Protein AF-A0A4Q2QQT4-F1 (afdb_monomer)

Structure (mmCIF, N/CA/C/O backbone):
data_AF-A0A4Q2QQT4-F1
#
_entry.id   AF-A0A4Q2QQT4-F1
#
loop_
_atom_site.group_PDB
_atom_site.id
_atom_site.type_symbol
_atom_site.label_atom_id
_atom_site.label_alt_id
_atom_site.labe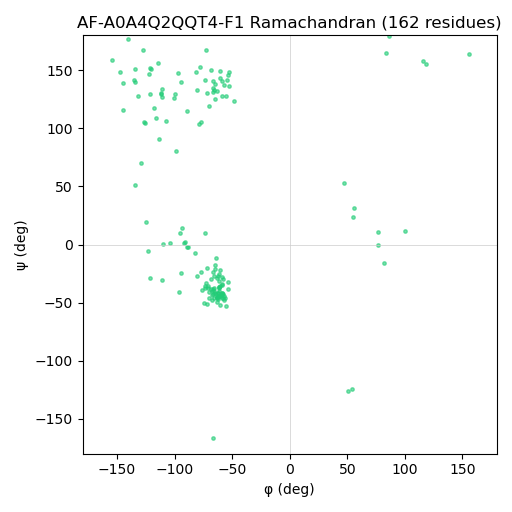l_comp_id
_atom_site.label_asym_id
_atom_site.label_entity_id
_atom_site.label_seq_id
_atom_site.pdbx_PDB_ins_code
_atom_site.Cartn_x
_atom_site.Cartn_y
_atom_site.Cartn_z
_atom_site.occupancy
_atom_site.B_iso_or_equiv
_atom_site.auth_seq_id
_atom_site.auth_comp_id
_atom_site.auth_asym_id
_atom_site.auth_atom_id
_atom_site.pdbx_PDB_model_num
ATOM 1 N N . ILE A 1 1 ? -16.434 -19.707 -9.036 1.00 50.41 1 ILE A N 1
ATOM 2 C CA . ILE A 1 1 ? -15.338 -19.939 -8.072 1.00 50.41 1 ILE A CA 1
ATOM 3 C C . ILE A 1 1 ? -16.044 -20.153 -6.753 1.00 50.41 1 ILE A C 1
ATOM 5 O O . ILE A 1 1 ? -16.691 -19.216 -6.305 1.00 50.41 1 ILE A O 1
ATOM 9 N N . ASP A 1 2 ? -16.006 -21.374 -6.229 1.00 56.66 2 ASP A N 1
ATOM 10 C CA . ASP A 1 2 ? -16.627 -21.716 -4.949 1.00 56.66 2 ASP A CA 1
ATOM 11 C C . ASP A 1 2 ? -15.542 -21.726 -3.865 1.00 56.66 2 ASP A C 1
ATOM 13 O O . ASP A 1 2 ? -14.492 -22.341 -4.056 1.00 56.66 2 ASP A O 1
ATOM 17 N N . GLY A 1 3 ? -15.782 -21.024 -2.753 1.00 82.56 3 GLY A N 1
ATOM 18 C CA . GLY A 1 3 ? -14.878 -20.948 -1.599 1.00 82.56 3 GLY A CA 1
ATOM 19 C C . GLY A 1 3 ? -14.306 -19.553 -1.309 1.00 82.56 3 GLY A C 1
ATOM 20 O O . GLY A 1 3 ? -14.237 -18.684 -2.177 1.00 82.56 3 GLY A O 1
ATOM 21 N N . GLU A 1 4 ? -13.888 -19.355 -0.058 1.00 91.19 4 GLU A N 1
ATOM 22 C CA . GLU A 1 4 ? -13.178 -18.158 0.410 1.00 91.19 4 GLU A CA 1
ATOM 23 C C . GLU A 1 4 ? -11.680 -18.246 0.072 1.00 91.19 4 GLU A C 1
ATOM 25 O O . GLU A 1 4 ? -11.089 -19.329 0.080 1.00 91.19 4 GLU A O 1
ATOM 30 N N . TYR A 1 5 ? -11.037 -17.104 -0.178 1.00 94.81 5 TYR A N 1
ATOM 31 C CA . TYR A 1 5 ? -9.598 -17.017 -0.456 1.00 94.81 5 TYR A CA 1
ATOM 32 C C . TYR A 1 5 ? -8.959 -15.874 0.353 1.00 94.81 5 TYR A C 1
ATOM 34 O O . TYR A 1 5 ? -9.639 -14.891 0.659 1.00 94.81 5 TYR A O 1
ATOM 42 N N . PRO A 1 6 ? -7.665 -15.968 0.723 1.00 96.44 6 PRO A N 1
ATOM 43 C CA . PRO A 1 6 ? -6.995 -14.896 1.451 1.00 96.44 6 PRO A CA 1
ATOM 44 C C . PRO A 1 6 ? -6.876 -13.643 0.579 1.00 96.44 6 PRO A C 1
ATOM 46 O O . PRO A 1 6 ? -6.468 -13.703 -0.580 1.00 96.44 6 PRO A O 1
ATOM 49 N N . GLN A 1 7 ? -7.220 -12.494 1.154 1.00 97.38 7 GLN A N 1
ATOM 50 C CA . GLN A 1 7 ? -7.153 -11.198 0.487 1.00 97.38 7 GLN A CA 1
ATOM 51 C C . GLN A 1 7 ? -6.046 -10.350 1.119 1.00 97.38 7 GLN A C 1
ATOM 53 O O . GLN A 1 7 ? -5.949 -10.271 2.345 1.00 97.38 7 GLN A O 1
ATOM 58 N N . TYR A 1 8 ? -5.218 -9.731 0.277 1.00 98.25 8 TYR A N 1
ATOM 59 C CA . TYR A 1 8 ? -4.134 -8.837 0.691 1.00 98.25 8 TYR A CA 1
ATOM 60 C C . TYR A 1 8 ? -4.649 -7.710 1.602 1.00 98.25 8 TYR A C 1
ATOM 62 O O . TYR A 1 8 ? -5.747 -7.200 1.370 1.00 98.25 8 TYR A O 1
ATOM 70 N N . GLY A 1 9 ? -3.872 -7.337 2.627 1.00 98.00 9 GLY A N 1
ATOM 71 C CA . GLY A 1 9 ? -4.266 -6.329 3.626 1.00 98.00 9 GLY A CA 1
ATOM 72 C C . GLY A 1 9 ? -4.773 -6.884 4.960 1.00 98.00 9 GLY A C 1
ATOM 73 O O . GLY A 1 9 ? -5.357 -6.146 5.749 1.00 98.00 9 GLY A O 1
ATOM 74 N N . ASN A 1 10 ? -4.599 -8.184 5.211 1.00 98.19 10 ASN A N 1
ATOM 75 C CA . ASN A 1 10 ? -5.100 -8.869 6.410 1.00 98.19 10 ASN A CA 1
ATOM 76 C C . ASN A 1 10 ? -4.005 -9.606 7.193 1.00 98.19 10 ASN A C 1
ATOM 78 O O . ASN A 1 10 ? -4.319 -10.521 7.963 1.00 98.19 10 ASN A O 1
ATOM 82 N N . ASN A 1 11 ? -2.743 -9.235 6.972 1.00 98.44 11 ASN A N 1
ATOM 83 C CA . ASN A 1 11 ? -1.557 -9.910 7.487 1.00 98.44 11 ASN A CA 1
ATOM 84 C C . ASN A 1 11 ? -1.631 -11.436 7.287 1.00 98.44 11 ASN A C 1
ATOM 86 O O . ASN A 1 11 ? -1.557 -12.213 8.239 1.00 98.44 11 ASN A O 1
ATOM 90 N N . ASP A 1 12 ? -1.877 -11.860 6.046 1.00 98.38 12 ASP A N 1
ATOM 91 C CA . ASP A 1 12 ? -1.948 -13.272 5.670 1.00 98.38 12 ASP A CA 1
ATOM 92 C C . ASP A 1 12 ? -0.826 -13.577 4.684 1.00 98.38 12 ASP A C 1
ATOM 94 O O . ASP A 1 12 ? -0.849 -13.154 3.528 1.00 98.38 12 ASP A O 1
ATOM 98 N N . GLU A 1 13 ? 0.166 -14.328 5.156 1.00 98.25 13 GLU A N 1
ATOM 99 C CA . GLU A 1 13 ? 1.399 -14.568 4.411 1.00 98.25 13 GLU A CA 1
ATOM 100 C C . GLU A 1 13 ? 1.164 -15.230 3.051 1.00 98.25 13 GLU A C 1
ATOM 102 O O . GLU A 1 13 ? 1.909 -14.989 2.105 1.00 98.25 13 GLU A O 1
ATOM 107 N N . ARG A 1 14 ? 0.084 -16.007 2.903 1.00 98.19 14 ARG A N 1
ATOM 108 C CA . ARG A 1 14 ? -0.234 -16.711 1.651 1.00 98.19 14 ARG A CA 1
ATOM 109 C C . ARG A 1 14 ? -0.509 -15.761 0.489 1.00 98.19 14 ARG A C 1
ATOM 111 O O . ARG A 1 14 ? -0.310 -16.146 -0.656 1.00 98.19 14 ARG A O 1
ATOM 118 N N . VAL A 1 15 ? -1.002 -14.556 0.773 1.00 98.44 15 VAL A N 1
ATOM 119 C CA . VAL A 1 15 ? -1.315 -13.539 -0.242 1.00 98.44 15 VAL A CA 1
ATOM 120 C C . VAL A 1 15 ? -0.358 -12.351 -0.175 1.00 98.44 15 VAL A C 1
ATOM 122 O O . VAL A 1 15 ? -0.038 -11.783 -1.218 1.00 98.44 15 VAL A O 1
ATOM 125 N N . ASP A 1 16 ? 0.164 -12.018 1.008 1.00 98.62 16 ASP A N 1
ATOM 126 C CA . ASP A 1 16 ? 1.166 -10.959 1.159 1.00 98.62 16 ASP A CA 1
ATOM 127 C C . ASP A 1 16 ? 2.472 -11.328 0.431 1.00 98.62 16 ASP A C 1
ATOM 129 O O . ASP A 1 16 ? 3.007 -10.511 -0.317 1.00 98.62 16 ASP A O 1
ATOM 133 N N . SER A 1 17 ? 2.928 -12.583 0.535 1.00 98.56 17 SER A N 1
ATOM 134 C CA . SER A 1 17 ? 4.119 -13.061 -0.189 1.00 98.56 17 SER A CA 1
ATOM 135 C C . SER A 1 17 ? 3.969 -12.989 -1.711 1.00 98.56 17 SER A C 1
ATOM 137 O O . SER A 1 17 ? 4.945 -12.729 -2.413 1.00 98.56 17 SER A O 1
ATOM 139 N N . ILE A 1 18 ? 2.749 -13.154 -2.236 1.00 98.69 18 ILE A N 1
ATOM 140 C CA . ILE A 1 18 ? 2.464 -12.989 -3.669 1.00 98.69 18 ILE A CA 1
ATOM 141 C C . ILE A 1 18 ? 2.644 -11.524 -4.069 1.00 98.69 18 ILE A C 1
ATOM 143 O O . ILE A 1 18 ? 3.240 -11.243 -5.108 1.00 98.69 18 ILE A O 1
ATOM 147 N N . ALA A 1 19 ? 2.160 -10.583 -3.252 1.00 98.62 19 ALA A N 1
ATOM 148 C CA . ALA A 1 19 ? 2.366 -9.161 -3.507 1.00 98.62 19 ALA A CA 1
ATOM 149 C C . ALA A 1 19 ? 3.866 -8.814 -3.505 1.00 98.62 19 ALA A C 1
ATOM 151 O O . ALA A 1 19 ? 4.337 -8.162 -4.438 1.00 98.62 19 ALA A O 1
ATOM 152 N N . CYS A 1 20 ? 4.632 -9.323 -2.534 1.00 98.75 20 CYS A N 1
ATOM 153 C CA . CYS A 1 20 ? 6.082 -9.123 -2.469 1.00 98.75 20 CYS A CA 1
ATOM 154 C C . CYS A 1 20 ? 6.825 -9.738 -3.670 1.00 98.75 20 CYS A C 1
ATOM 156 O O . CYS A 1 20 ? 7.655 -9.053 -4.275 1.00 98.75 20 CYS A O 1
ATOM 158 N N . ASP A 1 21 ? 6.490 -10.974 -4.075 1.00 98.81 21 ASP A N 1
ATOM 159 C CA . ASP A 1 21 ? 7.072 -11.616 -5.268 1.00 98.81 21 ASP A CA 1
ATOM 160 C C . ASP A 1 21 ? 6.813 -10.779 -6.521 1.00 98.81 21 ASP A C 1
ATOM 162 O O . ASP A 1 21 ? 7.729 -10.581 -7.314 1.00 98.81 21 ASP A O 1
ATOM 166 N N . LEU A 1 22 ? 5.605 -10.236 -6.700 1.00 98.81 22 LEU A N 1
ATOM 167 C CA . LEU A 1 22 ? 5.291 -9.408 -7.867 1.00 98.81 22 LEU A CA 1
ATOM 168 C C . LEU A 1 22 ? 6.141 -8.132 -7.921 1.00 98.81 22 LEU A C 1
ATOM 170 O O . LEU A 1 22 ? 6.639 -7.786 -8.999 1.00 98.81 22 LEU A O 1
ATOM 174 N N . VAL A 1 23 ? 6.345 -7.465 -6.779 1.00 98.75 23 VAL A N 1
ATOM 175 C CA . VAL A 1 23 ? 7.206 -6.275 -6.682 1.00 98.75 23 VAL A CA 1
ATOM 176 C C . VAL A 1 23 ? 8.642 -6.622 -7.074 1.00 98.75 23 VAL A C 1
ATOM 178 O O . VAL A 1 23 ? 9.211 -5.982 -7.960 1.00 98.75 23 VAL A O 1
ATOM 181 N N . GLU A 1 24 ? 9.207 -7.664 -6.468 1.00 98.75 24 GLU A N 1
ATOM 182 C CA . GLU A 1 24 ? 10.577 -8.109 -6.728 1.00 98.75 24 GLU A CA 1
ATOM 183 C C . GLU A 1 24 ? 10.771 -8.585 -8.176 1.00 98.75 24 GLU A C 1
ATOM 185 O O . GLU A 1 24 ? 11.741 -8.222 -8.855 1.00 98.75 24 GLU A O 1
ATOM 190 N N . ARG A 1 25 ? 9.834 -9.393 -8.676 1.00 98.81 25 ARG A N 1
ATOM 191 C CA . ARG A 1 25 ? 9.896 -10.009 -10.003 1.00 98.81 25 ARG A CA 1
ATOM 192 C C . ARG A 1 25 ? 9.827 -8.964 -11.111 1.00 98.81 25 ARG A C 1
ATOM 194 O O . ARG A 1 25 ? 10.521 -9.130 -12.118 1.00 98.81 25 ARG A O 1
ATOM 201 N N . PHE A 1 26 ? 9.026 -7.907 -10.957 1.00 98.75 26 PHE A N 1
ATOM 202 C CA . PHE A 1 26 ? 8.979 -6.819 -11.939 1.00 98.75 26 PHE A CA 1
ATOM 203 C C . PHE A 1 26 ? 10.272 -5.995 -11.925 1.00 98.75 26 PHE A C 1
ATOM 205 O O . PHE A 1 26 ? 10.878 -5.808 -12.985 1.00 98.75 26 PHE A O 1
ATOM 212 N N . MET A 1 27 ? 10.773 -5.626 -10.741 1.00 98.62 27 MET A N 1
ATOM 213 C CA . MET A 1 27 ? 12.018 -4.864 -10.603 1.00 98.62 27 MET A CA 1
ATOM 214 C C . MET A 1 27 ? 13.208 -5.616 -11.218 1.00 98.62 27 MET A C 1
ATOM 216 O O . MET A 1 27 ? 13.991 -5.050 -11.984 1.00 98.62 27 MET A O 1
ATOM 220 N N . LYS A 1 28 ? 13.317 -6.929 -10.968 1.00 98.62 28 LYS A N 1
ATOM 221 C CA . LYS A 1 28 ? 14.360 -7.781 -11.571 1.00 98.62 28 LYS A CA 1
ATOM 222 C C . LYS A 1 28 ? 14.315 -7.791 -13.101 1.00 98.62 28 LYS A C 1
ATOM 224 O O . LYS A 1 28 ? 15.368 -7.862 -13.731 1.00 98.62 28 LYS A O 1
ATOM 229 N N . LYS A 1 29 ? 13.125 -7.703 -13.705 1.00 98.62 29 LYS A N 1
ATOM 230 C CA . LYS A 1 29 ? 12.966 -7.659 -15.168 1.00 98.62 29 LYS A CA 1
ATOM 231 C C . LYS A 1 29 ? 13.417 -6.324 -15.741 1.00 98.62 29 LYS A C 1
ATOM 233 O O . LYS A 1 29 ? 14.231 -6.319 -16.658 1.00 98.62 29 LYS A O 1
ATOM 238 N N . ILE A 1 30 ? 12.927 -5.208 -15.201 1.00 98.12 30 ILE A N 1
ATOM 239 C CA . ILE A 1 30 ? 13.257 -3.881 -15.746 1.00 98.12 30 ILE A CA 1
ATOM 240 C C . ILE A 1 30 ? 14.729 -3.515 -15.514 1.00 98.12 30 ILE A C 1
ATOM 242 O O . ILE A 1 30 ? 15.327 -2.853 -16.356 1.00 98.12 30 ILE A O 1
ATOM 246 N N . LYS A 1 31 ? 15.347 -4.018 -14.434 1.00 97.81 31 LYS A N 1
ATOM 247 C CA . LYS A 1 31 ? 16.779 -3.833 -14.146 1.00 97.81 31 LYS A CA 1
ATOM 248 C C . LYS A 1 31 ? 17.702 -4.442 -15.211 1.00 97.81 31 LYS A C 1
ATOM 250 O O . LYS A 1 31 ? 18.825 -3.977 -15.367 1.00 97.81 31 LYS A O 1
ATOM 255 N N . ALA A 1 32 ? 17.257 -5.478 -15.923 1.00 97.81 32 ALA A N 1
ATOM 256 C CA . ALA A 1 32 ? 18.061 -6.162 -16.938 1.00 97.81 32 ALA A CA 1
ATOM 257 C C . ALA A 1 32 ? 18.068 -5.451 -18.305 1.00 97.81 32 ALA A C 1
ATOM 259 O O . ALA A 1 32 ? 18.785 -5.876 -19.210 1.00 97.81 32 ALA A O 1
ATOM 260 N N . LEU A 1 33 ? 17.256 -4.405 -18.480 1.00 98.25 33 LEU A N 1
ATOM 261 C CA . LEU A 1 33 ? 17.077 -3.733 -19.762 1.00 98.25 33 LEU A CA 1
ATOM 262 C C . LEU A 1 33 ? 18.007 -2.515 -19.883 1.00 98.25 33 LEU A C 1
ATOM 264 O O . LEU A 1 33 ? 18.150 -1.763 -18.917 1.00 98.25 33 LEU A O 1
ATOM 268 N N . PRO A 1 34 ? 18.612 -2.272 -21.061 1.00 97.88 34 PRO A N 1
ATOM 269 C CA . PRO A 1 34 ? 19.354 -1.043 -21.300 1.00 97.88 34 PRO A CA 1
ATOM 270 C C . PRO A 1 34 ? 18.403 0.156 -21.304 1.00 97.88 34 PRO A C 1
ATOM 272 O O . P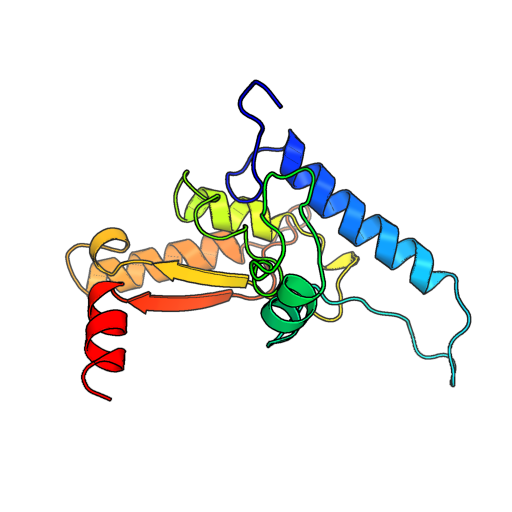RO A 1 34 ? 17.304 0.102 -21.859 1.00 97.88 34 PRO A O 1
ATOM 275 N N . THR A 1 35 ? 18.849 1.262 -20.720 1.00 98.50 35 THR A N 1
ATOM 276 C CA . THR A 1 35 ? 18.074 2.498 -20.608 1.00 98.50 35 THR A CA 1
ATOM 277 C C . THR A 1 35 ? 18.790 3.671 -21.263 1.00 98.50 35 THR A C 1
ATOM 279 O O . THR A 1 35 ? 20.019 3.746 -21.337 1.00 98.50 35 THR A O 1
ATOM 282 N N . TYR A 1 36 ? 18.002 4.634 -21.738 1.00 98.38 36 TYR A N 1
ATOM 283 C CA . TYR A 1 36 ? 18.533 5.893 -22.247 1.00 98.38 36 TYR A CA 1
ATOM 284 C C . TYR A 1 36 ? 19.373 6.606 -21.174 1.00 98.38 36 TYR A C 1
ATOM 286 O O . TYR A 1 36 ? 18.984 6.658 -20.007 1.00 98.38 36 TYR A O 1
ATOM 294 N N . ARG A 1 37 ? 20.527 7.162 -21.576 1.00 98.00 37 ARG A N 1
ATOM 295 C CA . ARG A 1 37 ? 21.492 7.849 -20.690 1.00 98.00 37 ARG A CA 1
ATOM 296 C C . ARG A 1 37 ? 21.970 7.019 -19.491 1.00 98.00 37 ARG A C 1
ATOM 298 O O . ARG A 1 37 ? 22.414 7.598 -18.505 1.00 98.00 37 ARG A O 1
ATOM 305 N N . ASN A 1 38 ? 21.911 5.689 -19.568 1.00 96.81 38 ASN A N 1
ATOM 306 C CA . ASN A 1 38 ? 22.255 4.804 -18.451 1.00 96.81 38 ASN A CA 1
ATOM 307 C C . ASN A 1 38 ? 21.440 5.110 -17.178 1.00 96.81 38 ASN A C 1
ATOM 309 O O . ASN A 1 38 ? 21.945 4.956 -16.066 1.00 96.81 38 ASN A O 1
ATOM 313 N N . ALA A 1 39 ? 20.198 5.587 -17.324 1.00 98.38 39 ALA A N 1
ATOM 314 C CA . ALA A 1 39 ? 19.323 5.845 -16.188 1.00 98.38 39 ALA A CA 1
ATOM 315 C C . ALA A 1 39 ? 19.101 4.555 -15.383 1.00 98.38 39 ALA A C 1
ATOM 317 O O . ALA A 1 39 ? 18.717 3.530 -15.945 1.00 98.38 39 ALA A O 1
ATOM 318 N N . VAL A 1 40 ? 19.332 4.596 -14.071 1.00 98.25 40 VAL A N 1
ATOM 319 C CA . VAL A 1 40 ? 19.142 3.430 -13.198 1.00 98.25 40 VAL A CA 1
ATOM 320 C C . VAL A 1 40 ? 17.643 3.136 -13.084 1.00 98.25 40 VAL A C 1
ATOM 322 O O . VAL A 1 40 ? 16.912 4.003 -12.608 1.00 98.25 40 VAL A O 1
ATOM 325 N N . PRO A 1 41 ? 17.159 1.947 -13.493 1.00 98.38 41 PRO A N 1
ATOM 326 C CA . PRO A 1 41 ? 15.751 1.607 -13.346 1.00 98.38 41 PRO A CA 1
ATOM 327 C C . PRO A 1 41 ? 15.345 1.564 -11.872 1.00 98.38 41 PRO A C 1
ATOM 329 O O . PRO A 1 41 ? 15.997 0.906 -11.058 1.00 98.38 41 PRO A O 1
ATOM 332 N N . THR A 1 42 ? 14.233 2.214 -11.556 1.00 98.38 42 THR A N 1
ATOM 333 C CA . THR A 1 42 ? 13.534 2.135 -10.271 1.00 98.38 42 THR A CA 1
ATOM 334 C C . THR A 1 42 ? 12.065 1.791 -10.517 1.00 98.38 42 THR A C 1
ATOM 336 O O . THR A 1 42 ? 11.584 1.808 -11.652 1.00 98.38 42 THR A O 1
ATOM 339 N N . GLN A 1 43 ? 11.355 1.427 -9.454 1.00 98.56 43 GLN A N 1
ATOM 340 C CA . GLN A 1 43 ? 9.950 1.039 -9.495 1.00 98.56 43 GLN A CA 1
ATOM 341 C C . GLN A 1 43 ? 9.205 1.723 -8.356 1.00 98.56 43 GLN A C 1
ATOM 343 O O . GLN A 1 43 ? 9.743 1.825 -7.252 1.00 98.56 43 GLN A O 1
ATOM 348 N N . SER A 1 44 ? 7.972 2.152 -8.618 1.00 98.44 44 SER A N 1
ATOM 349 C CA . SER A 1 44 ? 7.031 2.638 -7.611 1.00 98.44 44 SER A CA 1
ATOM 350 C C . SER A 1 44 ? 5.747 1.817 -7.635 1.00 98.44 44 SER A C 1
ATOM 352 O O . SER A 1 44 ? 5.295 1.361 -8.687 1.00 98.44 44 SER A O 1
ATOM 354 N N . ILE A 1 45 ? 5.142 1.640 -6.461 1.00 98.50 45 ILE A N 1
ATOM 355 C CA . ILE A 1 45 ? 3.779 1.118 -6.318 1.00 98.50 45 ILE A CA 1
ATOM 356 C C . ILE A 1 45 ? 2.857 2.318 -6.112 1.00 98.50 45 ILE A C 1
ATOM 358 O O . ILE A 1 45 ? 2.516 2.705 -4.991 1.00 98.50 45 ILE A O 1
ATOM 362 N N . LEU A 1 46 ? 2.531 2.963 -7.231 1.00 97.62 46 LEU A N 1
ATOM 363 C CA . LEU A 1 46 ? 1.835 4.242 -7.290 1.00 97.62 46 LEU A CA 1
ATOM 364 C C . LEU A 1 46 ? 0.905 4.277 -8.506 1.00 97.62 46 LEU A C 1
ATOM 366 O O . LEU A 1 46 ? 1.273 3.842 -9.594 1.00 97.62 46 LEU A O 1
ATOM 370 N N . THR A 1 47 ? -0.301 4.822 -8.337 1.00 94.75 47 THR A N 1
ATOM 371 C CA . THR A 1 47 ? -1.295 4.893 -9.424 1.00 94.75 47 THR A CA 1
ATOM 372 C C . THR A 1 47 ? -1.755 6.307 -9.758 1.00 94.75 47 THR A C 1
ATOM 374 O O . THR A 1 47 ? -2.169 6.549 -10.892 1.00 94.75 47 THR A O 1
ATOM 377 N N . ILE A 1 48 ? -1.743 7.236 -8.793 1.00 94.00 48 ILE A N 1
ATOM 378 C CA . ILE A 1 48 ? -2.491 8.506 -8.880 1.00 94.00 48 ILE A CA 1
ATOM 379 C C . ILE A 1 48 ? -3.952 8.179 -9.261 1.00 94.00 48 ILE A C 1
ATOM 381 O O . ILE A 1 48 ? -4.548 7.311 -8.626 1.00 94.00 48 ILE A O 1
ATOM 385 N N . THR A 1 49 ? -4.507 8.772 -10.321 1.00 91.94 49 THR A N 1
ATOM 386 C CA . THR A 1 49 ? -5.860 8.501 -10.839 1.00 91.94 49 THR A CA 1
ATOM 387 C C . THR A 1 49 ? -5.900 7.351 -11.851 1.00 91.94 49 THR A C 1
ATOM 389 O O . THR A 1 49 ? -6.975 6.957 -12.316 1.00 91.94 49 THR A O 1
ATOM 392 N N . SER A 1 50 ? -4.747 6.756 -12.180 1.00 94.56 50 SER A N 1
ATOM 393 C CA . SER A 1 50 ? -4.667 5.635 -13.123 1.00 94.56 50 SER A CA 1
ATOM 394 C C . SER A 1 50 ? -5.385 4.389 -12.607 1.00 94.56 50 SER A C 1
ATOM 396 O O . SER A 1 50 ? -5.778 3.551 -13.410 1.00 94.56 50 SER A O 1
ATOM 398 N N . ASN A 1 51 ? -5.612 4.261 -11.295 1.00 94.12 51 ASN A N 1
ATOM 399 C CA . ASN A 1 51 ? -6.395 3.159 -10.730 1.00 94.12 51 ASN A CA 1
ATOM 400 C C . ASN A 1 51 ? -7.838 3.150 -11.269 1.00 94.12 51 ASN A C 1
ATOM 402 O O . ASN A 1 51 ? -8.394 2.082 -11.529 1.00 94.12 51 ASN A O 1
ATOM 406 N N . VAL A 1 52 ? -8.422 4.331 -11.496 1.00 95.62 52 VAL A N 1
ATOM 407 C CA . VAL A 1 52 ? -9.746 4.483 -12.112 1.00 95.62 52 VAL A CA 1
ATOM 408 C C . VAL A 1 52 ? -9.663 4.207 -13.610 1.00 95.62 52 VAL A C 1
ATOM 410 O O . VAL A 1 52 ? -10.416 3.378 -14.119 1.00 95.62 52 VAL A O 1
ATOM 413 N N . VAL A 1 53 ? -8.719 4.842 -14.313 1.00 96.56 53 VAL A N 1
ATOM 414 C CA . VAL A 1 53 ? -8.589 4.722 -15.778 1.00 96.56 53 VAL A CA 1
ATOM 415 C C . VAL A 1 53 ? -8.292 3.281 -16.204 1.00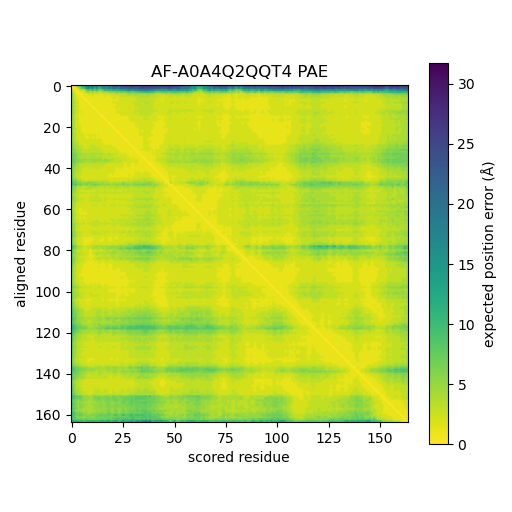 96.56 53 VAL A C 1
ATOM 417 O O . VAL A 1 53 ? -8.925 2.764 -17.126 1.00 96.56 53 VAL A O 1
ATOM 420 N N . TYR A 1 54 ? -7.362 2.599 -15.531 1.00 97.56 54 TYR A N 1
ATOM 421 C CA . TYR A 1 54 ? -7.074 1.195 -15.812 1.00 97.56 54 TYR A CA 1
ATOM 422 C C . TYR A 1 54 ? -8.200 0.273 -15.354 1.00 97.56 54 TYR A C 1
ATOM 424 O O . TYR A 1 54 ? -8.528 -0.664 -16.081 1.00 97.56 54 TYR A O 1
ATOM 432 N N . GLY A 1 55 ? -8.845 0.553 -14.217 1.00 97.31 55 GLY A N 1
ATOM 433 C CA . GLY A 1 55 ? -10.014 -0.205 -13.767 1.00 97.31 55 GLY A CA 1
ATOM 434 C C . GLY A 1 55 ? -11.136 -0.212 -14.809 1.00 97.31 55 GLY A C 1
ATOM 435 O O . GLY A 1 55 ? -11.638 -1.282 -15.159 1.00 97.31 55 GLY A O 1
ATOM 436 N N . GLN A 1 56 ? -11.438 0.959 -15.386 1.00 97.50 56 GLN A N 1
ATOM 437 C CA . GLN A 1 56 ? -12.395 1.141 -16.488 1.00 97.50 56 GLN A CA 1
ATOM 438 C C . GLN A 1 56 ? -12.034 0.336 -17.743 1.00 97.50 56 GLN A C 1
ATOM 440 O O . GLN A 1 56 ? -12.916 -0.163 -18.438 1.00 97.50 56 GLN A O 1
ATOM 445 N N . LYS A 1 57 ? -10.736 0.194 -18.027 1.00 97.94 57 LYS A N 1
ATOM 446 C CA . LYS A 1 57 ? -10.207 -0.517 -19.202 1.00 97.94 57 LYS A CA 1
ATOM 447 C C . LYS A 1 57 ? -9.920 -2.002 -18.952 1.00 97.94 57 LYS A C 1
ATOM 449 O O . LYS A 1 57 ? -9.462 -2.684 -19.864 1.00 97.94 57 LYS A O 1
ATOM 454 N N . THR A 1 58 ? -10.188 -2.515 -17.750 1.00 98.19 58 THR A N 1
ATOM 455 C CA . THR A 1 58 ? -9.909 -3.909 -17.381 1.00 98.19 58 THR A CA 1
ATOM 456 C C . THR A 1 58 ? -11.208 -4.683 -17.172 1.00 98.19 58 THR A C 1
ATOM 458 O O . THR A 1 58 ? -12.089 -4.249 -16.426 1.00 98.19 58 THR A O 1
ATOM 461 N N . GLY A 1 59 ? -11.306 -5.860 -17.799 1.00 98.44 59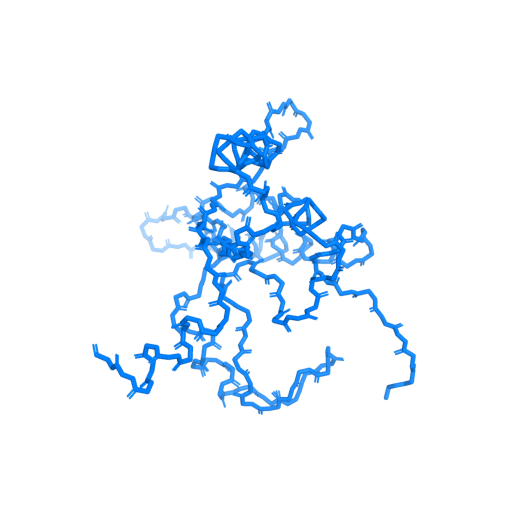 GLY A N 1
ATOM 462 C CA . GLY A 1 59 ? -12.432 -6.791 -17.659 1.00 98.44 59 GLY A CA 1
ATOM 463 C C . GLY A 1 59 ? -12.561 -7.406 -16.258 1.00 98.44 59 GLY A C 1
ATOM 464 O O . GLY A 1 59 ? -11.944 -6.943 -15.302 1.00 98.44 59 GLY A O 1
ATOM 465 N N . ASN A 1 60 ? -13.372 -8.457 -16.119 1.00 98.12 60 ASN A N 1
ATOM 466 C CA . ASN A 1 60 ? -13.464 -9.201 -14.856 1.00 98.12 60 ASN A CA 1
ATOM 467 C C . ASN A 1 60 ? -12.119 -9.881 -14.547 1.00 98.12 60 ASN A C 1
ATOM 469 O O . ASN A 1 60 ? -11.512 -10.456 -15.451 1.00 98.12 60 ASN A O 1
ATOM 473 N N . THR A 1 61 ? -11.668 -9.845 -13.292 1.00 97.00 61 THR A N 1
ATOM 474 C CA . THR A 1 61 ? -10.392 -10.454 -12.870 1.00 97.00 61 THR A CA 1
ATOM 475 C C . THR A 1 61 ? -10.599 -11.632 -11.902 1.00 97.00 61 THR A C 1
ATOM 477 O O . THR A 1 61 ? -11.649 -11.712 -11.259 1.00 97.00 61 THR A O 1
ATOM 480 N N . PRO A 1 62 ? -9.638 -12.581 -11.796 1.00 95.56 62 PRO A N 1
ATOM 481 C CA . PRO A 1 62 ? -9.797 -13.801 -10.985 1.00 95.56 62 PRO A CA 1
ATOM 482 C C . PRO A 1 62 ? -10.037 -13.562 -9.491 1.00 95.56 62 PRO A C 1
ATOM 484 O O . PRO A 1 62 ? -10.615 -14.405 -8.816 1.00 95.56 62 PRO A O 1
ATOM 487 N N . ASP A 1 63 ? -9.647 -12.394 -8.986 1.00 94.81 63 ASP A N 1
ATOM 488 C CA . ASP A 1 63 ? -9.908 -11.925 -7.624 1.00 94.81 63 ASP A CA 1
ATOM 489 C C . ASP A 1 63 ? -11.374 -11.494 -7.394 1.00 94.81 63 ASP A C 1
ATOM 491 O O . ASP A 1 63 ? -11.682 -10.836 -6.403 1.00 94.81 63 ASP A O 1
ATOM 495 N N . GLY A 1 64 ? -12.274 -11.762 -8.342 1.00 94.44 64 GLY A N 1
ATOM 496 C CA . GLY A 1 64 ? -13.689 -11.410 -8.266 1.00 94.44 64 GLY A CA 1
ATOM 497 C C . GLY A 1 64 ? -14.002 -9.933 -8.528 1.00 94.44 64 GLY A C 1
ATOM 498 O O . GLY A 1 64 ? -15.180 -9.565 -8.520 1.00 94.44 64 GLY A O 1
ATOM 499 N N . ARG A 1 65 ? -13.004 -9.071 -8.792 1.00 96.31 65 ARG A N 1
ATOM 500 C CA . ARG A 1 65 ? -13.271 -7.671 -9.168 1.00 96.31 65 ARG A CA 1
ATOM 501 C C . ARG A 1 65 ? -13.970 -7.638 -10.533 1.00 96.31 65 ARG A C 1
ATOM 503 O O . ARG A 1 65 ? -13.551 -8.287 -11.495 1.00 96.31 65 ARG A O 1
ATOM 510 N N . ARG A 1 66 ? -15.061 -6.875 -10.609 1.00 96.75 66 ARG A N 1
ATOM 511 C CA . ARG A 1 66 ? -15.885 -6.743 -11.814 1.00 96.75 66 ARG A CA 1
ATOM 512 C C . ARG A 1 66 ? -15.242 -5.806 -12.833 1.00 96.75 66 ARG A C 1
ATOM 514 O O . ARG A 1 66 ? -14.492 -4.897 -12.479 1.00 96.75 66 ARG A O 1
ATOM 521 N N . ALA A 1 67 ? -15.557 -6.037 -14.105 1.00 98.06 67 ALA A N 1
ATOM 522 C CA . ALA A 1 67 ? -15.141 -5.172 -15.200 1.00 98.06 67 ALA A CA 1
ATOM 523 C C . ALA A 1 67 ? -15.520 -3.711 -14.923 1.00 98.06 67 ALA A C 1
ATOM 525 O O . ALA A 1 67 ? -16.626 -3.426 -14.462 1.00 98.06 67 ALA A O 1
ATOM 526 N N . GLY A 1 68 ? -14.596 -2.794 -15.193 1.00 96.56 68 GLY A N 1
ATOM 527 C CA . GLY A 1 68 ? -14.818 -1.362 -15.016 1.00 96.56 68 GLY A CA 1
ATOM 528 C C . GLY A 1 68 ? -14.633 -0.821 -13.591 1.00 96.56 68 GLY A C 1
ATOM 529 O O . GLY A 1 68 ? -14.488 0.388 -13.422 1.00 96.56 68 GLY A O 1
ATOM 530 N N . THR A 1 69 ? -14.600 -1.677 -12.562 1.00 97.25 69 THR A N 1
ATOM 531 C CA . THR A 1 69 ? -14.373 -1.244 -11.172 1.00 97.25 69 THR A CA 1
ATOM 532 C C . THR A 1 69 ? -12.946 -0.700 -11.002 1.00 97.25 69 THR A C 1
ATOM 534 O O . THR A 1 69 ? -12.010 -1.360 -11.455 1.00 97.25 69 THR A O 1
ATOM 537 N N . PRO A 1 70 ? -12.722 0.446 -10.334 1.00 97.12 70 PRO A N 1
ATOM 538 C CA . PRO A 1 70 ? -11.373 0.942 -10.062 1.00 97.12 70 PRO A CA 1
ATOM 539 C C . PRO A 1 70 ? -10.471 -0.092 -9.374 1.00 97.12 70 PRO A C 1
ATOM 541 O O . PRO A 1 70 ? -10.940 -0.923 -8.591 1.00 97.12 70 PRO A O 1
ATOM 544 N N . PHE A 1 71 ? -9.170 -0.029 -9.651 1.00 97.19 71 PHE A N 1
ATOM 545 C CA . PHE A 1 71 ? -8.167 -0.697 -8.823 1.00 97.19 71 PHE A CA 1
ATOM 546 C C . PHE A 1 71 ? -7.996 0.025 -7.482 1.00 97.19 71 PHE A C 1
ATOM 548 O O . PHE A 1 71 ? -8.427 1.171 -7.306 1.00 97.19 71 PHE A O 1
ATOM 555 N N . ALA A 1 72 ? -7.312 -0.637 -6.552 1.00 95.62 72 ALA A N 1
ATOM 556 C CA . ALA A 1 72 ? -6.834 -0.002 -5.337 1.00 95.62 72 ALA A CA 1
ATOM 557 C C . ALA A 1 72 ? -5.864 1.151 -5.682 1.00 95.62 72 ALA A C 1
ATOM 559 O O . ALA A 1 72 ? -5.114 1.043 -6.659 1.00 95.62 72 ALA A O 1
ATOM 560 N N . PRO A 1 73 ? -5.882 2.266 -4.933 1.00 95.44 73 PRO A N 1
ATOM 561 C CA . PRO A 1 73 ? -4.915 3.340 -5.126 1.00 95.44 73 PRO A CA 1
ATOM 562 C C . PRO A 1 73 ? -3.528 2.910 -4.625 1.00 95.44 73 PRO A C 1
ATOM 564 O O . PRO A 1 73 ? -3.397 2.438 -3.502 1.00 95.44 73 PRO A O 1
ATOM 567 N N . GLY A 1 74 ? -2.485 3.087 -5.436 1.00 96.88 74 GLY A N 1
ATOM 568 C CA . GLY A 1 74 ? -1.116 2.728 -5.055 1.00 96.88 74 GLY A CA 1
ATOM 569 C C . GLY A 1 74 ? -0.987 1.271 -4.594 1.00 96.88 74 GLY A C 1
ATOM 570 O O . GLY A 1 74 ? -1.347 0.348 -5.322 1.00 96.88 74 GLY A O 1
ATOM 571 N N . ALA A 1 75 ? -0.465 1.084 -3.384 1.00 98.00 75 ALA A N 1
ATOM 572 C CA . ALA A 1 75 ? -0.224 -0.199 -2.729 1.00 98.00 75 ALA A CA 1
ATOM 573 C C . ALA A 1 75 ? -1.360 -0.642 -1.790 1.00 98.00 75 ALA A C 1
ATOM 575 O O . ALA A 1 75 ? -1.189 -1.585 -1.013 1.00 98.00 75 ALA A O 1
ATOM 576 N N . ASN A 1 76 ? -2.505 0.044 -1.816 1.00 97.81 76 ASN A N 1
ATOM 577 C CA . ASN A 1 76 ? -3.636 -0.279 -0.958 1.00 97.81 76 ASN A CA 1
ATOM 578 C C . ASN A 1 76 ? -4.167 -1.707 -1.195 1.00 97.81 76 ASN A C 1
ATOM 580 O O . ASN A 1 76 ? -4.210 -2.189 -2.332 1.00 97.81 76 ASN A O 1
ATOM 584 N N . PRO A 1 77 ? -4.715 -2.348 -0.151 1.00 96.56 77 PRO A N 1
ATOM 585 C CA . PRO A 1 77 ? -5.723 -3.385 -0.325 1.00 96.56 77 PRO A CA 1
ATOM 586 C C . PRO A 1 77 ? -6.896 -2.880 -1.177 1.00 96.56 77 PRO A C 1
ATOM 588 O O . PRO A 1 77 ? -7.284 -1.712 -1.115 1.00 96.56 77 PRO A O 1
ATOM 591 N N . MET A 1 78 ? -7.494 -3.765 -1.977 1.00 93.69 78 MET A N 1
ATOM 592 C CA . MET A 1 78 ? -8.739 -3.442 -2.686 1.00 93.69 78 MET A CA 1
ATOM 593 C C . MET A 1 78 ? -9.837 -3.076 -1.684 1.00 93.69 78 MET A C 1
ATOM 595 O O . MET A 1 78 ? -9.963 -3.719 -0.644 1.00 93.69 78 MET A O 1
ATOM 599 N N . HIS A 1 79 ? -10.654 -2.075 -2.019 1.00 82.69 79 HIS A N 1
ATOM 600 C CA . HIS A 1 79 ? -11.666 -1.528 -1.113 1.00 82.69 79 HIS A CA 1
ATOM 601 C C . HIS A 1 79 ? -12.527 -2.613 -0.446 1.00 82.69 79 HIS A C 1
ATOM 603 O O . HIS A 1 79 ? -13.170 -3.418 -1.125 1.00 82.69 79 HIS A O 1
ATOM 609 N N . GLY A 1 80 ? -12.544 -2.612 0.891 1.00 84.75 80 GLY A N 1
ATOM 610 C CA . GLY A 1 80 ? -13.357 -3.521 1.704 1.00 84.75 80 GLY A CA 1
ATOM 611 C C . GLY A 1 80 ? -12.820 -4.952 1.805 1.00 84.75 80 GLY A C 1
ATOM 612 O O . GLY A 1 80 ? -13.548 -5.841 2.269 1.00 84.75 80 GLY A O 1
ATOM 613 N N . ARG A 1 81 ? -11.583 -5.199 1.358 1.00 92.88 81 ARG A N 1
ATOM 614 C CA . ARG A 1 81 ? -10.916 -6.502 1.496 1.00 92.88 81 ARG A CA 1
ATOM 615 C C . ARG A 1 81 ? -10.025 -6.591 2.729 1.00 92.88 81 ARG A C 1
ATOM 617 O O . ARG A 1 81 ? -9.843 -7.684 3.248 1.00 92.88 81 ARG A O 1
ATOM 624 N N . ASP A 1 82 ? -9.536 -5.474 3.242 1.00 92.06 82 ASP A N 1
ATOM 625 C CA . ASP A 1 82 ? -8.872 -5.337 4.535 1.00 92.06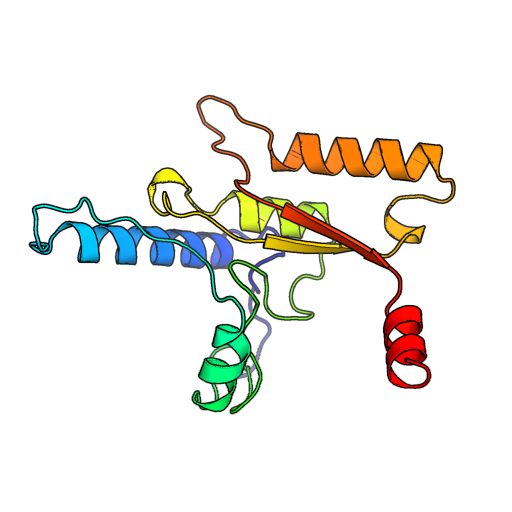 82 ASP A CA 1
ATOM 626 C C . ASP A 1 82 ? -9.905 -5.295 5.675 1.00 92.06 82 ASP A C 1
ATOM 628 O O . ASP A 1 82 ? -10.613 -4.314 5.884 1.00 92.06 82 ASP A O 1
ATOM 632 N N . ARG A 1 83 ? -10.045 -6.406 6.404 1.00 92.88 83 ARG A N 1
ATOM 633 C CA . ARG A 1 83 ? -11.111 -6.618 7.405 1.00 92.88 83 ARG A CA 1
ATOM 634 C C . ARG A 1 83 ? -10.595 -6.946 8.803 1.00 92.88 83 ARG A C 1
ATOM 636 O O . ARG A 1 83 ? -11.387 -7.022 9.737 1.00 92.88 83 ARG A O 1
ATOM 643 N N . LYS A 1 84 ? -9.282 -7.126 8.970 1.00 94.88 84 LYS A N 1
ATOM 644 C CA . LYS A 1 84 ? -8.646 -7.416 10.270 1.00 94.88 84 LYS A CA 1
ATOM 645 C C . LYS A 1 84 ? -8.130 -6.171 11.009 1.00 94.88 84 LYS A C 1
ATOM 647 O O . LYS A 1 84 ? -7.388 -6.294 11.980 1.00 94.88 84 LYS A O 1
ATOM 652 N N . GLY A 1 85 ? -8.545 -4.980 10.577 1.00 93.31 85 GLY A N 1
ATOM 653 C CA . GLY A 1 85 ? -8.254 -3.709 11.242 1.00 93.31 85 GLY A CA 1
ATOM 654 C C . GLY A 1 85 ? -6.918 -3.069 10.853 1.00 93.31 85 GLY A C 1
ATOM 655 O O . GLY A 1 85 ? -6.155 -3.596 10.043 1.00 93.31 85 GLY A O 1
ATOM 656 N N . ALA A 1 86 ? -6.653 -1.904 11.455 1.00 94.69 86 ALA A N 1
ATOM 657 C CA . ALA A 1 86 ? -5.550 -1.013 11.090 1.00 94.69 86 ALA A CA 1
ATOM 658 C C . ALA A 1 86 ? -4.187 -1.711 11.114 1.00 94.69 86 ALA A C 1
ATOM 660 O O . ALA A 1 86 ? -3.493 -1.716 10.102 1.00 94.69 86 ALA A O 1
ATOM 661 N N . VAL A 1 87 ? -3.846 -2.364 12.230 1.00 97.31 87 VAL A N 1
ATOM 662 C CA . VAL A 1 87 ? -2.553 -3.043 12.405 1.00 97.31 87 VAL A CA 1
ATOM 663 C C . VAL A 1 87 ? -2.329 -4.089 11.315 1.00 97.31 87 VAL A C 1
ATOM 665 O O . VAL A 1 87 ? -1.295 -4.065 10.665 1.00 97.31 87 VAL A O 1
ATOM 668 N N . ALA A 1 88 ? -3.314 -4.949 11.033 1.00 97.88 88 ALA A N 1
ATOM 669 C CA . ALA A 1 88 ? -3.171 -5.987 10.014 1.00 97.88 88 ALA A CA 1
ATOM 670 C C . ALA A 1 88 ? -2.934 -5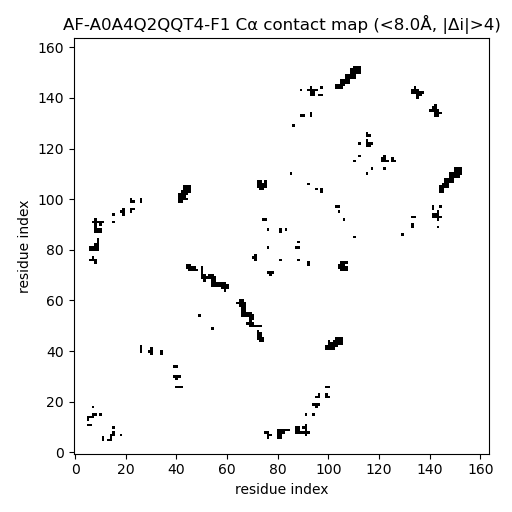.410 8.607 1.00 97.88 88 ALA A C 1
ATOM 672 O O . ALA A 1 88 ? -2.082 -5.915 7.875 1.00 97.88 88 ALA A O 1
ATOM 673 N N . SER A 1 89 ? -3.651 -4.341 8.245 1.00 97.62 89 SER A N 1
ATOM 674 C CA . SER A 1 89 ? -3.469 -3.669 6.953 1.00 97.62 89 SER A CA 1
ATOM 675 C C . SER A 1 89 ? -2.106 -2.976 6.842 1.00 97.62 89 SER A C 1
ATOM 677 O O . SER A 1 89 ? -1.425 -3.130 5.830 1.00 97.62 89 SER A O 1
ATOM 679 N N . LEU A 1 90 ? -1.673 -2.282 7.904 1.00 98.31 90 LEU A N 1
ATOM 680 C CA . LEU A 1 90 ? -0.367 -1.626 7.991 1.00 98.31 90 LEU A CA 1
ATOM 681 C C . LEU A 1 90 ? 0.756 -2.658 7.875 1.00 98.31 90 LEU A C 1
ATOM 683 O O . LEU A 1 90 ? 1.680 -2.458 7.094 1.00 98.31 90 LEU A O 1
ATOM 687 N N . THR A 1 91 ? 0.641 -3.792 8.573 1.00 98.56 91 THR A N 1
ATOM 688 C CA . THR A 1 91 ? 1.616 -4.885 8.495 1.00 98.56 91 THR A CA 1
ATOM 689 C C . THR A 1 91 ? 1.705 -5.473 7.088 1.00 98.56 91 THR A C 1
ATOM 691 O O . THR A 1 91 ? 2.811 -5.627 6.584 1.00 98.56 91 THR A O 1
ATOM 694 N N . SER A 1 92 ? 0.582 -5.777 6.423 1.00 98.62 92 SER A N 1
ATOM 695 C CA . SER A 1 92 ? 0.621 -6.305 5.047 1.00 98.62 92 SER A CA 1
ATOM 696 C C . SER A 1 92 ? 1.325 -5.355 4.079 1.00 98.62 92 SER A C 1
ATOM 698 O O . SER A 1 92 ? 2.115 -5.807 3.257 1.00 98.62 92 SER A O 1
ATOM 700 N N . VAL A 1 93 ? 1.067 -4.048 4.182 1.00 98.56 93 VAL A N 1
ATOM 701 C CA . VAL A 1 93 ? 1.692 -3.060 3.292 1.00 98.56 93 VAL A CA 1
ATOM 702 C C . VAL A 1 93 ? 3.167 -2.840 3.629 1.00 98.56 93 VAL A C 1
ATOM 704 O O . VAL A 1 93 ? 3.981 -2.723 2.715 1.00 98.56 93 VAL A O 1
ATOM 707 N N . ALA A 1 94 ? 3.536 -2.855 4.912 1.00 98.50 94 ALA A N 1
ATOM 708 C CA . ALA A 1 94 ? 4.926 -2.733 5.357 1.00 98.50 94 ALA A CA 1
ATOM 709 C C . ALA A 1 94 ? 5.817 -3.915 4.930 1.00 98.50 94 ALA A C 1
ATOM 711 O O . ALA A 1 94 ? 7.035 -3.781 4.917 1.00 98.50 94 ALA A O 1
ATOM 712 N N . LYS A 1 95 ? 5.236 -5.063 4.548 1.00 98.56 95 LYS A N 1
ATOM 713 C CA . LYS A 1 95 ? 5.993 -6.188 3.970 1.00 98.56 95 LYS A CA 1
ATOM 714 C C . LYS A 1 95 ? 6.487 -5.921 2.548 1.00 98.56 95 LYS A C 1
ATOM 716 O O . LYS A 1 95 ? 7.375 -6.636 2.084 1.00 98.56 95 LYS A O 1
ATOM 721 N N . LEU A 1 96 ? 5.899 -4.961 1.827 1.00 98.69 96 LEU A N 1
ATOM 722 C CA . LEU A 1 96 ? 6.301 -4.682 0.451 1.00 98.69 96 LEU A CA 1
ATOM 723 C C . LEU A 1 96 ? 7.747 -4.162 0.421 1.00 98.69 96 LEU A C 1
ATOM 725 O O . LEU A 1 96 ? 8.040 -3.160 1.071 1.00 98.69 96 LEU A O 1
ATOM 729 N N . PRO A 1 97 ? 8.645 -4.791 -0.358 1.00 98.12 97 PRO A N 1
ATOM 730 C CA . PRO A 1 97 ? 10.070 -4.519 -0.247 1.00 98.12 97 PRO A CA 1
ATOM 731 C C . PRO A 1 97 ? 10.434 -3.193 -0.920 1.00 98.12 97 PRO A C 1
ATOM 733 O O . PRO A 1 97 ? 10.549 -3.111 -2.151 1.00 98.12 97 PRO A O 1
ATOM 736 N N . PHE A 1 98 ? 10.698 -2.157 -0.123 1.00 98.19 98 PHE A N 1
ATOM 737 C CA . PHE A 1 98 ? 11.183 -0.865 -0.618 1.00 98.19 98 PHE A CA 1
ATOM 738 C C . PHE A 1 98 ? 12.537 -1.010 -1.326 1.00 98.19 98 PHE A C 1
ATOM 740 O O . PHE A 1 98 ? 12.860 -0.262 -2.252 1.00 98.19 98 PHE A O 1
ATOM 747 N N . THR A 1 99 ? 13.309 -2.037 -0.980 1.00 96.62 99 THR A N 1
ATOM 748 C CA . THR A 1 99 ? 14.522 -2.446 -1.696 1.00 96.62 99 THR A CA 1
ATOM 749 C C . THR A 1 99 ? 14.290 -2.688 -3.193 1.00 96.62 99 THR A C 1
ATOM 751 O O . THR A 1 99 ? 15.164 -2.360 -3.999 1.00 96.62 99 THR A O 1
ATOM 754 N N . TYR A 1 100 ? 13.100 -3.152 -3.582 1.00 98.56 100 TYR A N 1
ATOM 755 C CA . TYR A 1 100 ? 12.698 -3.346 -4.980 1.00 98.56 100 TYR A CA 1
ATOM 756 C C . TYR A 1 100 ? 11.736 -2.273 -5.508 1.00 98.56 100 TYR A C 1
ATOM 758 O O . TYR A 1 100 ? 11.341 -2.333 -6.668 1.00 98.56 100 TYR A O 1
ATOM 766 N N . ALA A 1 101 ? 11.383 -1.275 -4.697 1.00 98.31 101 ALA A N 1
ATOM 767 C CA . ALA A 1 101 ? 10.455 -0.208 -5.059 1.00 98.31 101 ALA A CA 1
ATOM 768 C C . ALA A 1 101 ? 10.990 1.175 -4.644 1.00 98.31 101 ALA A C 1
ATOM 770 O O . ALA A 1 101 ? 10.313 1.956 -3.977 1.00 98.31 101 ALA A O 1
ATOM 771 N N . LYS A 1 102 ? 12.235 1.479 -5.038 1.00 98.00 102 LYS A N 1
ATOM 772 C CA . LYS A 1 102 ? 12.958 2.702 -4.636 1.00 98.00 102 LYS A CA 1
ATOM 773 C C . LYS A 1 102 ? 12.338 4.019 -5.111 1.00 98.00 102 LYS A C 1
ATOM 775 O O . LYS A 1 102 ? 12.747 5.068 -4.629 1.00 98.00 102 LYS A O 1
ATOM 780 N N . ASP A 1 103 ? 11.363 3.969 -6.013 1.00 97.81 103 ASP A N 1
ATOM 781 C CA . ASP A 1 103 ? 10.592 5.139 -6.450 1.00 97.81 103 ASP A CA 1
ATOM 782 C C . ASP A 1 103 ? 9.341 5.380 -5.569 1.00 97.81 103 ASP A C 1
ATOM 784 O O . ASP A 1 103 ? 8.619 6.353 -5.756 1.00 97.81 103 ASP A O 1
ATOM 788 N N . GLY A 1 104 ? 9.087 4.515 -4.576 1.00 98.00 104 GLY A N 1
ATOM 789 C CA . GLY A 1 104 ? 8.099 4.719 -3.510 1.00 98.00 104 GLY A CA 1
ATOM 790 C C . GLY A 1 104 ? 6.969 3.687 -3.475 1.00 98.00 104 GLY A C 1
ATOM 791 O O . GLY A 1 104 ? 6.613 3.074 -4.484 1.00 98.00 104 GLY A O 1
ATOM 792 N N . ILE A 1 105 ? 6.371 3.506 -2.295 1.00 98.69 105 ILE A N 1
ATOM 793 C CA . ILE A 1 105 ? 5.232 2.605 -2.057 1.00 98.69 105 ILE A CA 1
ATOM 794 C C . ILE A 1 105 ? 4.119 3.427 -1.409 1.00 98.69 105 ILE A C 1
ATOM 796 O O . ILE A 1 105 ? 4.182 3.764 -0.230 1.00 98.69 105 ILE A O 1
ATOM 800 N N . SER A 1 106 ? 3.086 3.769 -2.179 1.00 98.44 106 SER A N 1
ATOM 801 C CA . SER A 1 106 ? 2.038 4.674 -1.704 1.00 98.44 106 SER A CA 1
ATOM 802 C C . SER A 1 106 ? 0.907 3.918 -1.012 1.00 98.44 106 SER A C 1
ATOM 804 O O . 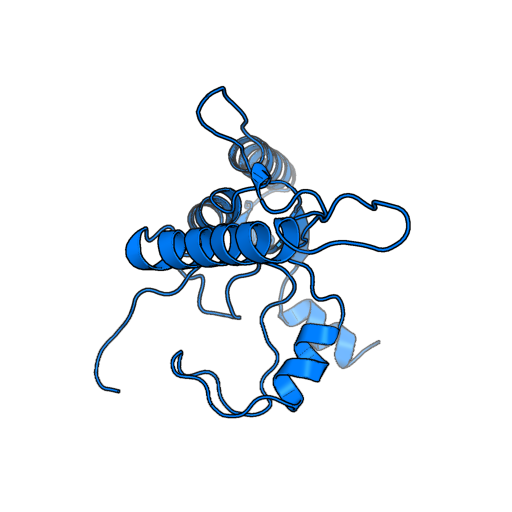SER A 1 106 ? 0.176 3.179 -1.665 1.00 98.44 106 SER A O 1
ATOM 806 N N . TYR A 1 107 ? 0.721 4.143 0.290 1.00 98.38 107 TYR A N 1
ATOM 807 C CA . TYR A 1 107 ? -0.448 3.670 1.033 1.00 98.38 107 TYR A CA 1
ATOM 808 C C . TYR A 1 107 ? -1.344 4.826 1.484 1.00 98.38 107 TYR A C 1
ATOM 810 O O . TYR A 1 107 ? -0.864 5.782 2.093 1.00 98.38 107 TYR A O 1
ATOM 818 N N . THR A 1 108 ? -2.646 4.734 1.207 1.00 96.81 108 THR A N 1
ATOM 819 C CA . THR A 1 108 ? -3.669 5.648 1.732 1.00 96.81 108 THR A CA 1
ATOM 820 C C . THR A 1 108 ? -4.526 4.968 2.785 1.00 96.81 108 THR A C 1
ATOM 822 O O . THR A 1 108 ? -5.392 4.156 2.467 1.00 96.81 108 THR A O 1
ATOM 825 N N . PHE A 1 109 ? -4.311 5.335 4.042 1.00 95.31 109 PHE A N 1
ATOM 826 C CA . PHE A 1 109 ? -4.993 4.783 5.199 1.00 95.31 109 PHE A CA 1
ATOM 827 C C . PHE A 1 109 ? -6.102 5.724 5.671 1.00 95.31 109 PHE A C 1
ATOM 829 O O . PHE A 1 109 ? -5.882 6.911 5.907 1.00 95.31 109 PHE A O 1
ATOM 836 N N . SER A 1 110 ? -7.317 5.190 5.791 1.00 93.75 110 SER A N 1
ATOM 837 C CA . SER A 1 110 ? -8.473 5.928 6.303 1.00 93.75 110 SER A CA 1
ATOM 838 C C . SER A 1 110 ? -9.023 5.222 7.531 1.00 93.75 110 SER A C 1
ATOM 840 O O . SER A 1 110 ? -9.271 4.018 7.495 1.00 93.75 110 SER A O 1
ATOM 842 N N . ILE A 1 111 ? -9.220 5.970 8.610 1.00 94.00 111 ILE A N 1
ATOM 843 C CA . ILE A 1 111 ? -9.712 5.451 9.883 1.00 94.00 111 ILE A CA 1
ATOM 844 C C . ILE A 1 111 ? -10.804 6.361 10.440 1.00 94.00 111 ILE A C 1
ATOM 846 O O . ILE A 1 111 ? -10.716 7.587 10.373 1.00 94.00 111 ILE A O 1
ATOM 850 N N . VAL A 1 112 ? -11.847 5.760 11.010 1.00 94.38 112 VAL A N 1
ATOM 851 C CA . VAL A 1 112 ? -12.899 6.521 11.691 1.00 94.38 112 VAL A CA 1
ATOM 852 C C . VAL A 1 112 ? -12.381 7.045 13.039 1.00 94.38 112 VAL A C 1
ATOM 854 O O . VAL A 1 112 ? -11.689 6.305 13.746 1.00 94.38 112 VAL A O 1
ATOM 857 N N . PRO A 1 113 ? -12.729 8.276 13.465 1.00 94.31 113 PRO A N 1
ATOM 858 C CA . PRO A 1 113 ? -12.213 8.861 14.709 1.00 94.31 113 PRO A CA 1
ATOM 859 C C . PRO A 1 113 ? -12.416 7.973 15.946 1.00 94.31 113 PRO A C 1
ATOM 861 O O . PRO A 1 113 ? -11.530 7.865 16.792 1.00 94.31 113 PRO A O 1
ATOM 864 N N . ALA A 1 114 ? -13.563 7.291 16.031 1.00 93.88 114 ALA A N 1
ATOM 865 C CA . ALA A 1 114 ? -13.895 6.406 17.146 1.00 93.88 114 ALA A CA 1
ATOM 866 C C . ALA A 1 114 ? -12.988 5.165 17.236 1.00 93.88 114 ALA A C 1
ATOM 868 O O . ALA A 1 114 ? -12.781 4.652 18.333 1.00 93.88 114 ALA A O 1
ATOM 869 N N . ALA A 1 115 ? -12.423 4.706 16.112 1.00 93.31 115 ALA A N 1
ATOM 870 C CA . ALA A 1 115 ? -11.486 3.584 16.086 1.00 93.31 115 ALA A CA 1
ATOM 871 C C . ALA A 1 115 ? -10.082 3.983 16.573 1.00 93.31 115 ALA A C 1
ATOM 873 O O . ALA A 1 115 ? -9.348 3.129 17.059 1.00 93.31 115 ALA A O 1
ATOM 874 N N . LEU A 1 116 ? -9.720 5.271 16.488 1.00 95.31 116 LEU A N 1
ATOM 875 C CA . LEU A 1 116 ? -8.483 5.793 17.080 1.00 95.31 116 LEU A CA 1
ATOM 876 C C . LEU A 1 116 ? -8.613 6.053 18.582 1.00 95.31 116 LEU A C 1
ATOM 878 O O . LEU A 1 116 ? -7.616 6.0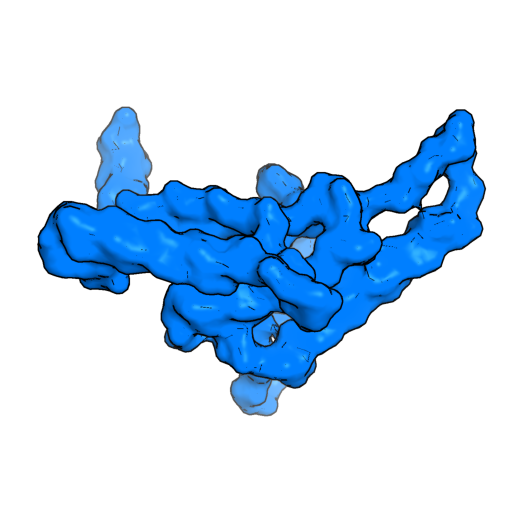13 19.292 1.00 95.31 116 LEU A O 1
ATOM 882 N N . GLY A 1 117 ? -9.811 6.337 19.087 1.00 95.75 117 GLY A N 1
ATOM 883 C CA . GLY A 1 117 ? -10.030 6.578 20.510 1.00 95.75 117 GLY A CA 1
ATOM 884 C C . GLY A 1 117 ? -11.263 7.429 20.794 1.00 95.75 117 GLY A C 1
ATOM 885 O O . GLY A 1 117 ? -11.802 8.111 19.918 1.00 95.75 117 GLY A O 1
ATOM 886 N N . LYS A 1 118 ? -11.711 7.402 22.053 1.00 94.69 118 LYS A N 1
ATOM 887 C CA . LYS A 1 118 ? -12.880 8.175 22.501 1.00 94.69 118 LYS A CA 1
ATOM 888 C C . LYS A 1 118 ? -12.584 9.670 22.621 1.00 94.69 118 LYS A C 1
ATOM 890 O O . LYS A 1 118 ? -13.442 10.477 22.284 1.00 94.69 118 LYS A O 1
ATOM 895 N N . GLU A 1 119 ? -11.371 10.019 23.039 1.00 96.44 119 GLU A N 1
ATOM 896 C CA . GLU A 1 119 ? -10.948 11.391 23.329 1.00 96.44 119 GLU A CA 1
ATOM 897 C C . GLU A 1 119 ? -9.760 11.802 22.456 1.00 96.44 119 GLU A C 1
ATOM 899 O O . GLU A 1 119 ? -8.936 10.967 22.081 1.00 96.44 119 GLU A O 1
ATOM 904 N N . ASP A 1 120 ? -9.639 13.095 22.162 1.00 96.00 120 ASP A N 1
ATOM 905 C CA . ASP A 1 120 ? -8.594 13.618 21.274 1.00 96.00 120 ASP A CA 1
ATOM 906 C C . ASP A 1 120 ? -7.155 13.326 21.728 1.00 96.00 120 ASP A C 1
ATOM 908 O O . ASP A 1 120 ? -6.351 12.944 20.873 1.00 96.00 120 ASP A O 1
ATOM 912 N N . PRO A 1 121 ? -6.791 13.431 23.024 1.00 97.56 121 PRO A N 1
ATOM 913 C CA . PRO A 1 121 ? -5.459 13.030 23.475 1.00 97.56 121 PRO A CA 1
ATOM 914 C C . PRO A 1 121 ? -5.169 11.554 23.176 1.00 97.56 121 PRO A C 1
ATOM 916 O O . PRO A 1 121 ? -4.110 11.231 22.647 1.00 97.56 121 PRO A O 1
ATOM 919 N N . VAL A 1 122 ? -6.147 10.673 23.416 1.00 97.62 122 VAL A N 1
ATOM 920 C CA . VAL A 1 122 ? -6.032 9.230 23.151 1.00 97.62 122 VAL A CA 1
ATOM 921 C C . VAL A 1 122 ? -5.894 8.955 21.653 1.00 97.62 122 VAL A C 1
ATOM 923 O O . VAL A 1 122 ? -5.052 8.152 21.256 1.00 97.62 122 VAL A O 1
ATOM 926 N N . ARG A 1 123 ? -6.663 9.652 20.805 1.00 97.81 123 ARG A N 1
ATOM 927 C CA . ARG A 1 123 ? -6.567 9.520 19.339 1.00 97.81 123 ARG A CA 1
ATOM 928 C C . ARG A 1 123 ? -5.174 9.873 18.830 1.00 97.81 123 ARG A C 1
ATOM 930 O O . ARG A 1 123 ? -4.644 9.152 17.991 1.00 97.81 123 ARG A O 1
ATOM 937 N N . LYS A 1 124 ? -4.579 10.955 19.346 1.00 97.88 124 LYS A N 1
ATOM 938 C CA . LYS A 1 124 ? -3.212 11.370 18.992 1.00 97.88 124 LYS A CA 1
ATOM 939 C C . LYS A 1 124 ? -2.192 10.316 19.409 1.00 97.88 124 LYS A C 1
ATOM 941 O O . LYS A 1 124 ? -1.399 9.899 18.574 1.00 97.88 124 LYS A O 1
ATOM 946 N N . THR A 1 125 ? -2.247 9.851 20.657 1.00 98.31 125 THR A N 1
ATOM 947 C CA . THR A 1 125 ? -1.334 8.814 21.162 1.00 98.31 125 THR A CA 1
ATOM 948 C C . THR A 1 125 ? -1.438 7.522 20.354 1.00 98.31 125 THR A C 1
ATOM 950 O O . THR A 1 125 ? -0.418 6.979 19.940 1.00 98.31 125 THR A O 1
ATOM 953 N N . ASN A 1 126 ? -2.654 7.058 20.066 1.00 98.06 126 ASN A N 1
ATOM 954 C CA . ASN A 1 126 ? -2.855 5.832 19.298 1.00 98.06 126 ASN A CA 1
ATOM 955 C C . ASN A 1 126 ? -2.418 5.984 17.839 1.00 98.06 126 ASN A C 1
ATOM 957 O O . ASN A 1 126 ? -1.830 5.059 17.288 1.00 98.06 126 ASN A O 1
ATOM 961 N N . LEU A 1 127 ? -2.662 7.142 17.215 1.00 98.00 127 LEU A N 1
ATOM 962 C CA . LEU A 1 127 ? -2.175 7.403 15.863 1.00 98.00 127 LEU A CA 1
ATOM 963 C C . LEU A 1 127 ? -0.645 7.399 15.817 1.00 98.00 127 LEU A C 1
ATOM 965 O O . LEU A 1 127 ? -0.084 6.750 14.943 1.00 98.00 127 LEU A O 1
ATOM 969 N N . VAL A 1 128 ? 0.022 8.063 16.766 1.00 98.25 128 VAL A N 1
ATOM 970 C CA . VAL A 1 128 ? 1.490 8.026 16.876 1.00 98.25 128 VAL A CA 1
ATOM 971 C C . VAL A 1 128 ? 1.976 6.588 17.043 1.00 98.25 128 VAL A C 1
ATOM 973 O O . VAL A 1 128 ? 2.827 6.167 16.277 1.00 98.25 128 VAL A O 1
ATOM 976 N N . GLY A 1 129 ? 1.359 5.788 17.918 1.00 98.31 129 GLY A N 1
ATOM 977 C CA . GLY A 1 129 ? 1.728 4.377 18.080 1.00 98.31 129 GLY A CA 1
ATOM 978 C C . GLY A 1 129 ? 1.538 3.527 16.814 1.00 98.31 129 GLY A C 1
ATOM 979 O O . GLY A 1 129 ? 2.355 2.653 16.530 1.00 98.31 129 GLY A O 1
ATOM 980 N N . LEU A 1 130 ? 0.492 3.785 16.018 1.00 98.12 130 LEU A N 1
ATOM 981 C CA . LEU A 1 130 ? 0.308 3.126 14.717 1.00 98.12 130 LEU A CA 1
ATOM 982 C C . LEU A 1 130 ? 1.396 3.527 13.714 1.00 98.12 130 LEU A C 1
ATOM 984 O O . LEU A 1 130 ? 1.858 2.676 12.956 1.00 98.12 130 LEU A O 1
ATOM 988 N N . LEU A 1 131 ? 1.793 4.803 13.706 1.00 98.38 131 LEU A N 1
ATOM 989 C CA . LEU A 1 131 ? 2.869 5.307 12.854 1.00 98.38 131 LEU A CA 1
ATOM 990 C C . LEU A 1 131 ? 4.216 4.722 13.284 1.00 98.38 131 LEU A C 1
ATOM 992 O O . LEU A 1 131 ? 4.925 4.195 12.434 1.00 98.38 131 LEU A O 1
ATOM 996 N N . ASP A 1 132 ? 4.523 4.738 14.581 1.00 98.50 132 ASP A N 1
ATOM 997 C CA . ASP A 1 132 ? 5.747 4.163 15.142 1.00 98.50 132 ASP A CA 1
ATOM 998 C C . ASP A 1 132 ? 5.860 2.681 14.782 1.00 98.50 132 ASP A C 1
ATOM 1000 O O . ASP A 1 132 ? 6.910 2.240 14.332 1.00 98.50 132 ASP A O 1
ATOM 1004 N N . GLY A 1 133 ? 4.768 1.918 14.902 1.00 98.31 133 GLY A N 1
ATOM 1005 C CA . GLY A 1 133 ? 4.746 0.508 14.512 1.00 98.31 133 GLY A CA 1
ATOM 1006 C C . GLY A 1 133 ? 4.874 0.281 13.002 1.00 98.31 133 GLY A C 1
ATOM 1007 O O . GLY A 1 133 ? 5.561 -0.645 12.582 1.00 98.31 133 GLY A O 1
ATOM 1008 N N . TYR A 1 134 ? 4.230 1.107 12.171 1.00 98.62 134 TYR A N 1
ATOM 1009 C CA . TYR A 1 134 ? 4.297 0.975 10.709 1.00 98.62 134 TYR A CA 1
ATOM 1010 C C . TYR A 1 134 ? 5.672 1.348 10.148 1.00 98.62 134 TYR A C 1
ATOM 1012 O O . TYR A 1 134 ? 6.169 0.668 9.255 1.00 98.62 134 TYR A O 1
ATOM 1020 N N . PHE A 1 135 ? 6.281 2.411 10.672 1.00 98.62 135 PHE A N 1
ATOM 1021 C CA . PHE A 1 135 ? 7.590 2.915 10.249 1.00 98.62 135 PHE A CA 1
ATOM 1022 C C . PHE A 1 135 ? 8.757 2.319 11.043 1.00 98.62 135 PHE A C 1
ATOM 1024 O O . PHE A 1 135 ? 9.902 2.708 10.813 1.00 98.62 135 PHE A O 1
ATOM 1031 N N . HIS A 1 136 ? 8.489 1.400 11.975 1.00 98.44 136 HIS A N 1
ATOM 1032 C CA . HIS A 1 136 ? 9.531 0.726 12.734 1.00 98.44 136 HIS A CA 1
ATOM 1033 C C . HIS A 1 136 ? 10.525 0.049 11.784 1.00 98.44 136 HIS A C 1
ATOM 1035 O O . HIS A 1 136 ? 10.133 -0.700 10.888 1.00 98.44 136 HIS A O 1
ATOM 1041 N N . HIS A 1 137 ? 11.806 0.338 11.996 1.00 97.88 137 HIS A N 1
ATOM 1042 C CA . HIS A 1 137 ? 12.899 -0.117 11.156 1.00 97.88 137 HIS A CA 1
ATOM 1043 C C . HIS A 1 137 ? 14.015 -0.697 12.019 1.00 97.88 137 HIS A C 1
ATOM 1045 O O . HIS A 1 137 ? 14.522 -0.022 12.918 1.00 97.88 137 HIS A O 1
ATOM 1051 N N . GLU A 1 138 ? 14.425 -1.918 11.692 1.00 96.88 138 GLU A N 1
ATOM 1052 C CA . GLU A 1 138 ? 15.560 -2.626 12.285 1.00 96.88 138 GLU A CA 1
ATOM 1053 C C . GLU A 1 138 ? 16.311 -3.399 11.188 1.00 96.88 138 GLU A C 1
ATOM 1055 O O . GLU A 1 138 ? 15.924 -3.392 10.019 1.00 96.88 138 GLU A O 1
ATOM 1060 N N . ALA A 1 139 ? 17.421 -4.056 11.533 1.00 95.62 139 ALA A N 1
ATOM 1061 C CA . ALA A 1 139 ? 18.289 -4.711 10.549 1.00 95.62 139 ALA A CA 1
ATOM 1062 C C . ALA A 1 139 ? 17.567 -5.773 9.689 1.00 95.62 139 ALA A C 1
ATOM 1064 O O . ALA A 1 139 ? 17.949 -5.997 8.540 1.00 95.62 139 ALA A O 1
ATOM 1065 N N . ASP A 1 140 ? 16.539 -6.414 10.239 1.00 94.25 140 ASP A N 1
ATOM 1066 C CA . ASP A 1 140 ? 15.707 -7.449 9.621 1.00 94.25 140 ASP A CA 1
ATOM 1067 C C . ASP A 1 140 ? 14.267 -6.987 9.324 1.00 94.25 140 ASP A C 1
ATOM 1069 O O . ASP A 1 140 ? 13.482 -7.747 8.754 1.00 94.25 140 ASP A O 1
ATOM 1073 N N . VAL A 1 141 ? 13.930 -5.731 9.638 1.00 94.94 141 VAL A N 1
ATOM 1074 C CA . VAL A 1 141 ? 12.603 -5.141 9.420 1.00 94.94 141 VAL A CA 1
ATOM 1075 C C . VAL A 1 141 ? 12.751 -3.846 8.626 1.00 94.94 141 VAL A C 1
ATOM 1077 O O . VAL A 1 141 ? 13.169 -2.824 9.158 1.00 94.94 141 VAL A O 1
ATOM 1080 N N . GLU A 1 142 ? 12.392 -3.865 7.338 1.00 95.94 142 GLU A N 1
ATOM 1081 C CA . GLU A 1 142 ? 12.526 -2.676 6.479 1.00 95.94 142 GLU A CA 1
ATOM 1082 C C . GLU A 1 142 ? 11.585 -1.538 6.915 1.00 95.94 142 GLU A C 1
ATOM 1084 O O . GLU A 1 142 ? 12.007 -0.383 6.920 1.00 95.94 142 GLU A O 1
ATOM 1089 N N . GLY A 1 143 ? 10.362 -1.872 7.338 1.00 97.50 143 GLY A N 1
ATOM 1090 C CA . GLY A 1 143 ? 9.322 -0.908 7.701 1.00 97.50 143 GLY A CA 1
ATOM 1091 C C . GLY A 1 143 ? 8.534 -0.386 6.493 1.00 97.50 143 GLY A C 1
ATOM 1092 O O . GLY A 1 143 ? 8.923 -0.539 5.334 1.00 97.50 143 GLY A O 1
ATOM 1093 N N . GLY A 1 144 ? 7.385 0.233 6.759 1.00 97.88 144 GLY A N 1
ATOM 1094 C CA . GLY A 1 144 ? 6.584 0.910 5.743 1.00 97.88 144 GLY A CA 1
ATOM 1095 C C . GLY A 1 144 ? 7.268 2.172 5.211 1.00 97.88 144 GLY A C 1
ATOM 1096 O O . GLY A 1 144 ? 8.010 2.836 5.926 1.00 97.88 144 GLY A O 1
ATOM 1097 N N . GLN A 1 145 ? 7.014 2.539 3.951 1.00 98.25 145 GLN A N 1
ATOM 1098 C CA . GLN A 1 145 ? 7.711 3.671 3.315 1.00 98.25 145 GLN A CA 1
ATOM 1099 C C . GLN A 1 145 ? 6.927 4.989 3.365 1.00 98.25 145 GLN A C 1
ATOM 1101 O O . GLN A 1 145 ? 7.505 6.051 3.585 1.00 98.25 145 GLN A O 1
ATOM 1106 N N . HIS A 1 146 ? 5.614 4.940 3.144 1.00 98.56 146 HIS A N 1
ATOM 1107 C CA . HIS A 1 146 ? 4.751 6.120 3.091 1.00 98.56 146 HIS A CA 1
ATOM 1108 C C . HIS A 1 146 ? 3.353 5.792 3.620 1.00 98.56 146 HIS A C 1
ATOM 1110 O O . HIS A 1 146 ? 2.859 4.676 3.434 1.00 98.56 146 HIS A O 1
ATOM 1116 N N . LEU A 1 147 ? 2.693 6.785 4.226 1.00 98.25 147 LEU A N 1
ATOM 1117 C CA . LEU A 1 147 ? 1.313 6.691 4.694 1.00 98.25 147 LEU A CA 1
ATOM 1118 C C . LEU A 1 147 ? 0.576 8.033 4.535 1.00 98.25 147 LEU A C 1
ATOM 1120 O O . LEU A 1 147 ? 0.907 9.000 5.215 1.00 98.25 147 LEU A O 1
ATOM 1124 N N . ASN A 1 148 ? -0.463 8.080 3.697 1.00 97.69 148 ASN A N 1
ATOM 1125 C CA . ASN A 1 148 ? -1.485 9.127 3.791 1.00 97.69 148 ASN A CA 1
ATOM 1126 C C . ASN A 1 148 ? -2.455 8.746 4.908 1.00 97.69 148 ASN A C 1
ATOM 1128 O O . ASN A 1 148 ? -2.933 7.611 4.930 1.00 97.69 148 ASN A O 1
ATOM 1132 N N . VAL A 1 149 ? -2.780 9.685 5.795 1.00 97.31 149 VAL A N 1
ATOM 1133 C CA . VAL A 1 149 ? -3.675 9.445 6.932 1.00 97.31 149 VAL A CA 1
ATOM 1134 C C . VAL A 1 149 ? -4.910 10.322 6.811 1.00 97.31 149 VAL A C 1
ATOM 1136 O O . VAL A 1 149 ? -4.825 11.543 6.899 1.00 97.31 149 VAL A O 1
ATOM 1139 N N . ASN A 1 150 ? -6.066 9.680 6.686 1.00 96.12 150 ASN A N 1
ATOM 1140 C CA . ASN A 1 150 ? -7.360 10.334 6.765 1.00 96.12 150 ASN A CA 1
ATOM 1141 C C . ASN A 1 150 ? -8.089 9.899 8.038 1.00 96.12 150 ASN A C 1
ATOM 1143 O O . ASN A 1 150 ? -8.293 8.705 8.261 1.00 96.12 150 ASN A O 1
ATOM 1147 N N . VAL A 1 151 ? -8.529 10.865 8.844 1.00 95.81 151 VAL A N 1
ATOM 1148 C CA . VAL A 1 151 ? -9.332 10.616 10.048 1.00 95.81 151 VAL A CA 1
ATOM 1149 C C . VAL A 1 151 ? -10.725 11.198 9.832 1.00 95.81 151 VAL A C 1
ATOM 1151 O O . VAL A 1 151 ? -10.956 12.377 10.085 1.00 95.81 151 VAL A O 1
ATOM 1154 N N . MET A 1 152 ? -11.641 10.390 9.298 1.00 94.62 152 MET A N 1
ATOM 1155 C CA . MET A 1 152 ? -12.953 10.862 8.836 1.00 94.62 152 MET A CA 1
ATOM 1156 C C . MET A 1 152 ? -14.018 9.764 8.848 1.00 94.62 152 MET A C 1
ATOM 1158 O O . MET A 1 152 ? -13.707 8.574 8.836 1.00 94.62 152 MET A O 1
ATOM 1162 N N . ASN A 1 153 ? -15.285 10.181 8.868 1.00 92.75 153 ASN A N 1
ATOM 1163 C CA . ASN A 1 153 ? -16.445 9.298 8.743 1.00 92.75 153 ASN A CA 1
ATOM 1164 C C . ASN A 1 153 ? -16.947 9.286 7.297 1.00 92.75 153 ASN A C 1
ATOM 1166 O O . ASN A 1 153 ? -16.890 10.306 6.609 1.00 92.75 153 ASN A O 1
ATOM 1170 N N . ARG A 1 154 ? -17.483 8.150 6.843 1.00 91.19 154 ARG A N 1
ATOM 1171 C CA . ARG A 1 154 ? -18.045 8.032 5.489 1.00 91.19 154 ARG A CA 1
ATOM 1172 C C . ARG A 1 154 ? -19.212 8.997 5.287 1.00 91.19 154 ARG A C 1
ATOM 1174 O O . ARG A 1 154 ? -19.353 9.566 4.213 1.00 91.19 154 ARG A O 1
ATOM 1181 N N . GLU A 1 155 ? -20.009 9.194 6.327 1.00 94.31 155 GLU A N 1
ATOM 1182 C CA . GLU A 1 155 ? -21.183 10.065 6.346 1.00 94.31 155 GLU A CA 1
ATOM 1183 C C . GLU A 1 155 ? -20.800 11.525 6.079 1.00 94.31 155 GLU A C 1
ATOM 1185 O O . GLU A 1 155 ? -21.492 12.199 5.329 1.00 94.31 155 GLU A O 1
ATOM 1190 N N . MET A 1 156 ? -19.653 11.978 6.601 1.00 93.12 156 MET A N 1
ATOM 1191 C CA . MET A 1 156 ? -19.121 13.321 6.337 1.00 93.12 156 MET A CA 1
ATOM 1192 C C . MET A 1 156 ? -18.823 13.527 4.847 1.00 93.12 156 MET A C 1
ATOM 1194 O O . MET A 1 156 ? -19.085 14.595 4.308 1.00 93.12 156 MET A O 1
ATOM 1198 N N . LEU A 1 157 ? -18.282 12.509 4.171 1.00 92.50 157 LEU A N 1
ATOM 1199 C CA . LEU A 1 157 ? -17.993 12.594 2.737 1.00 92.50 157 LEU A CA 1
ATOM 1200 C C . LEU A 1 157 ? -19.266 12.587 1.890 1.00 92.50 157 LEU A C 1
ATOM 1202 O O . LEU A 1 157 ? -19.300 13.242 0.856 1.00 92.50 157 LEU A O 1
ATOM 1206 N N . LEU A 1 158 ? -20.292 11.838 2.305 1.00 93.88 158 LEU A N 1
ATOM 1207 C CA . LEU A 1 158 ? -21.584 11.838 1.616 1.00 93.88 158 LEU A CA 1
ATOM 1208 C C . LEU A 1 158 ? -22.265 13.203 1.737 1.00 93.88 158 LEU A C 1
ATOM 1210 O O . LEU A 1 158 ? -22.688 13.748 0.723 1.00 93.88 158 LEU A O 1
ATOM 1214 N N . ASP A 1 159 ? -22.281 13.774 2.942 1.00 96.12 159 ASP A N 1
ATOM 1215 C CA . ASP A 1 159 ? -22.830 15.108 3.188 1.00 96.12 159 ASP A CA 1
ATOM 1216 C C . ASP A 1 159 ? -22.101 16.183 2.369 1.00 96.12 159 ASP A C 1
ATOM 1218 O O . ASP A 1 159 ? -22.743 16.981 1.700 1.00 96.12 159 ASP A O 1
ATOM 1222 N N . ALA A 1 160 ? -20.767 16.140 2.307 1.00 95.56 160 ALA A N 1
ATOM 1223 C CA . ALA A 1 160 ? -19.981 17.078 1.501 1.00 95.56 160 ALA A CA 1
ATOM 1224 C C . ALA A 1 160 ? -20.192 16.932 -0.023 1.00 95.56 160 ALA A C 1
ATOM 1226 O O . ALA A 1 160 ? -19.942 17.875 -0.768 1.00 95.56 160 ALA A O 1
ATOM 1227 N N . ILE A 1 161 ? -20.620 15.762 -0.516 1.00 94.44 161 ILE A N 1
ATOM 1228 C CA . ILE A 1 161 ? -20.988 15.584 -1.934 1.00 94.44 161 ILE A CA 1
ATOM 1229 C C . ILE A 1 161 ? -22.358 16.210 -2.215 1.00 94.44 161 ILE A C 1
ATOM 1231 O O . ILE A 1 161 ? -22.555 16.792 -3.282 1.00 94.44 161 ILE A O 1
ATOM 1235 N N . GLU A 1 162 ? -23.302 16.066 -1.284 1.00 95.88 162 GLU A N 1
ATOM 1236 C CA . GLU A 1 162 ? -24.642 16.654 -1.387 1.00 95.88 162 GLU A CA 1
ATOM 1237 C C . GLU A 1 162 ? -24.613 18.179 -1.175 1.00 95.88 162 GLU A C 1
ATOM 1239 O O . GLU A 1 162 ? -25.363 18.905 -1.832 1.00 95.88 162 GLU A O 1
ATOM 1244 N N . HIS A 1 163 ? -23.704 18.659 -0.321 1.00 95.12 163 HIS A N 1
ATOM 1245 C CA . HIS A 1 163 ? -23.550 20.053 0.100 1.00 95.12 163 HIS A CA 1
ATOM 1246 C C . HIS A 1 163 ? -22.085 20.546 -0.044 1.00 95.12 163 HIS A C 1
ATOM 1248 O O . HIS A 1 163 ? -21.406 20.736 0.968 1.00 95.12 163 HIS A O 1
ATOM 1254 N N . PRO A 1 164 ? -21.577 20.732 -1.279 1.00 87.88 164 PRO A N 1
ATOM 1255 C CA . PRO A 1 164 ? -20.190 21.136 -1.548 1.00 87.88 164 PRO A CA 1
ATOM 1256 C C . PRO A 1 164 ? -19.885 22.599 -1.192 1.00 87.88 164 PRO A C 1
ATOM 1258 O O . PRO A 1 164 ? -18.742 22.857 -0.745 1.00 87.88 164 PRO A O 1
#

Secondary structure (DSSP, 8-state):
--S----SSS--HHHHHHHHHHHHHHHHHHHTS--GGGPPP--EE--TTHHHHHHHH----TTSPPTTPPPPSTTPPPTT---SHHHHHHHHHHTS-GGG-TTEE--EEEE-HHHH-SSHHHHHHHHHHHHHHHS--BTTB------EEEE--HHHHHHHHH--

Solvent-accessible surface area (backbone atoms only — not comparable to full-atom values): 9260 Å² total; per-residue (Å²): 136,88,80,88,76,82,50,46,18,41,59,44,66,88,34,37,53,52,55,33,48,53,46,45,56,50,36,60,55,55,60,73,52,91,48,78,92,71,54,80,72,71,32,56,36,66,36,78,70,46,17,46,59,49,13,53,74,33,64,70,44,98,89,70,49,54,53,43,48,56,49,36,50,34,55,36,44,47,87,88,48,49,76,65,50,69,68,25,29,43,51,30,51,24,61,45,55,53,90,41,20,73,66,37,47,39,31,72,47,74,44,44,57,72,80,44,28,94,46,71,71,50,25,52,54,43,48,49,52,52,48,52,64,33,52,40,64,53,100,90,36,83,26,37,82,48,75,44,82,42,78,50,54,73,66,59,57,51,50,43,68,79,60,116

Radius of gyration: 17.74 Å; Cα contacts (8 Å, |Δi|>4): 237; chains: 1; bounding box: 47×43×46 Å

Mean predicted aligned error: 3.25 Å

pLDDT: mean 96.05, std 5.45, range [50.41, 98.81]

Nearest PDB structures (foldseek):
  1cm5-assembly1_B  TM=1.002E+00  e=3.925E-24  Escherichia coli
  1h16-assembly1_A  TM=1.002E+00  e=9.240E-24  Escherichia coli
  5i2a-assembly2_B  TM=9.191E-01  e=7.364E-10  Roseburia inulinivorans
  5i2g-assembly1_A  TM=9.188E-01  e=1.734E-09  Roseburia inulin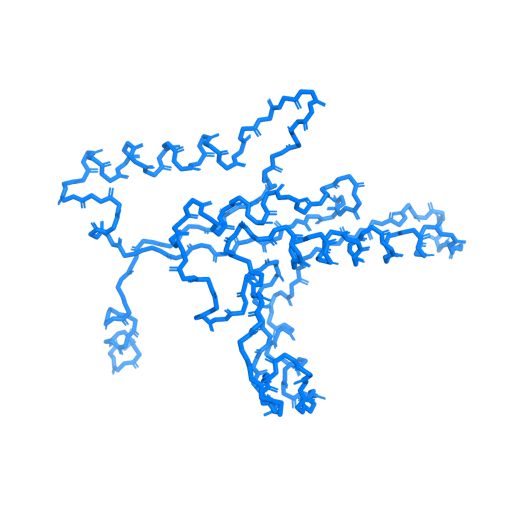ivorans
  1r9d-assembly1_B  TM=9.225E-01  e=6.913E-09  Clostridium butyricum

Sequence (164 aa):
IDGEYPQYGNNDERVDSIACDLVERFMKKIKALPTYRNAVPTQSILTITSNVVYGQKTGNTPDGRRAGTPFAPGANPMHGRDRKGAVASLTSVAKLPFTYAKDGISYTFSIVPAALGKEDPVRKTNLVGLLDGYFHHEADVEGGQHLNVNVMNREMLLDAIEHP

Foldseek 3Di:
DDDDDQFQQQLDCVVLVVLQCVLQVVLVVVQVDQDPPSDGDAAFQAQPCVQQVVQQVDAQDPVRRHRNDGHDGRQATGPPNNDNDLLSRLVSQQSRDCVSHVVYGDDEDEDEQVVLHDDPVSSVVSVVVSVCSQQPDDPPRHHHTDYHYHHDDPVVVVVVVVPD